Protein AF-A0A291G9A1-F1 (afdb_monomer_lite)

Radius of gyration: 17.38 Å; chains: 1; bounding box: 45×46×40 Å

Secondary structure (DSSP, 8-state):
--S-----SS-------EEEEEEE---PPP--TT-EEEEEE-S-SSSS-SEEEEEEEEEEEEEE-SHHHHHHHHTT-SS--HHHHHHHHHHHHHTT-PEEEEEEEEEEEEEEEEEHHHHHHTTS-SSSPPSS--PPPHHHHHHHHHHTT-----

Foldseek 3Di:
DDDPPDPPPDDDPPFPWQKAKDKDQDPDDDDDFQDKDWDFADADPDPPHGFGWFIKTWHDKDWAQALVVVCVLRVVRYPDDSVSSRVQNVVCVVVVHTMIITIITTGDTAVVTCHPVNCVVLVVDVDDPDPDDDDDDPVSVVVVCVNSVPDDDD

Structure (mmCIF, N/CA/C/O backbone):
data_AF-A0A291G9A1-F1
#
_entry.id   AF-A0A291G9A1-F1
#
loop_
_atom_site.group_PDB
_atom_site.id
_atom_site.type_symbol
_atom_site.label_atom_id
_atom_site.label_alt_id
_atom_site.label_comp_id
_atom_site.label_asym_id
_atom_site.label_entity_id
_atom_site.label_seq_id
_atom_site.pdbx_PDB_ins_code
_atom_site.Cartn_x
_atom_site.Cartn_y
_atom_site.Cartn_z
_atom_site.occupancy
_atom_site.B_iso_or_equiv
_atom_site.auth_seq_id
_atom_site.auth_comp_id
_atom_site.auth_asym_id
_atom_site.auth_atom_id
_atom_site.pdbx_PDB_model_num
ATOM 1 N N . MET A 1 1 ? 16.460 -30.800 5.534 1.00 37.50 1 MET A N 1
ATOM 2 C CA . MET A 1 1 ? 16.283 -31.133 4.106 1.00 37.50 1 MET A CA 1
ATOM 3 C C . MET A 1 1 ? 16.037 -29.853 3.302 1.00 37.50 1 MET A C 1
ATOM 5 O O . MET A 1 1 ? 15.037 -29.778 2.623 1.00 37.50 1 MET A O 1
ATOM 9 N N . PHE A 1 2 ? 16.931 -28.857 3.392 1.00 44.12 2 PHE A N 1
ATOM 10 C CA . PHE A 1 2 ? 16.974 -27.676 2.509 1.00 44.12 2 PHE A CA 1
ATOM 11 C C . PHE A 1 2 ? 18.410 -27.134 2.531 1.00 44.12 2 PHE A C 1
ATOM 13 O O . PHE A 1 2 ? 18.748 -26.245 3.303 1.00 44.12 2 PHE A O 1
ATOM 20 N N . SER A 1 3 ? 19.286 -27.769 1.760 1.00 31.98 3 SER A N 1
ATOM 21 C CA . SER A 1 3 ? 20.625 -27.265 1.450 1.00 31.98 3 SER A CA 1
ATOM 22 C C . SER A 1 3 ? 20.630 -27.043 -0.058 1.00 31.98 3 SER A C 1
ATOM 24 O O . SER A 1 3 ? 20.436 -28.010 -0.791 1.00 31.98 3 SER A O 1
ATOM 26 N N . GLY A 1 4 ? 20.753 -25.789 -0.508 1.00 43.81 4 GLY A N 1
ATOM 27 C CA . GLY A 1 4 ? 20.865 -25.447 -1.935 1.00 43.81 4 GLY A CA 1
ATOM 28 C C . GLY A 1 4 ? 19.689 -24.710 -2.595 1.00 43.81 4 GLY A C 1
ATOM 29 O O . GLY A 1 4 ? 19.704 -24.583 -3.809 1.00 43.81 4 GLY A O 1
ATOM 30 N N . ALA A 1 5 ? 18.705 -24.198 -1.846 1.00 46.34 5 ALA A N 1
ATOM 31 C CA . ALA A 1 5 ? 17.526 -23.512 -2.412 1.00 46.34 5 ALA A CA 1
ATOM 32 C C . ALA A 1 5 ? 17.769 -22.055 -2.870 1.00 46.34 5 ALA A C 1
ATOM 34 O O . ALA A 1 5 ? 16.825 -21.335 -3.167 1.00 46.34 5 ALA A O 1
ATOM 35 N N . SER A 1 6 ? 19.016 -21.584 -2.874 1.00 42.16 6 SER A N 1
ATOM 36 C CA . SER A 1 6 ? 19.365 -20.269 -3.411 1.00 42.16 6 SER A CA 1
ATOM 37 C C . SER A 1 6 ? 20.644 -20.405 -4.222 1.00 42.16 6 SER A C 1
ATOM 39 O O . SER A 1 6 ? 21.679 -20.825 -3.700 1.00 42.16 6 SER A O 1
ATOM 41 N N . ARG A 1 7 ? 20.537 -20.095 -5.517 1.00 51.66 7 ARG A N 1
ATOM 42 C CA . ARG A 1 7 ? 21.656 -19.961 -6.458 1.00 51.66 7 ARG A CA 1
ATOM 43 C C . ARG A 1 7 ? 21.980 -18.508 -6.785 1.00 51.66 7 ARG A C 1
ATOM 45 O O . ARG A 1 7 ? 22.798 -18.264 -7.664 1.00 51.66 7 ARG A O 1
ATOM 52 N N . ALA A 1 8 ? 21.372 -17.556 -6.080 1.00 47.44 8 ALA A N 1
ATOM 53 C CA . ALA A 1 8 ? 21.719 -16.159 -6.246 1.00 47.44 8 ALA A CA 1
ATOM 54 C C . ALA A 1 8 ? 23.224 -15.976 -6.009 1.00 47.44 8 ALA A C 1
ATOM 56 O O . ALA A 1 8 ? 23.759 -16.406 -4.986 1.00 47.44 8 ALA A O 1
ATOM 57 N N . GLU A 1 9 ? 23.905 -15.316 -6.946 1.00 46.41 9 GLU A N 1
ATOM 58 C CA . GLU A 1 9 ? 25.345 -15.034 -6.862 1.00 46.41 9 GLU A CA 1
ATOM 59 C C . GLU A 1 9 ? 25.703 -14.064 -5.709 1.00 46.41 9 GLU A C 1
ATOM 61 O O . GLU A 1 9 ? 26.868 -13.721 -5.510 1.00 46.41 9 GLU A O 1
ATOM 66 N N . GLY A 1 10 ? 24.714 -13.642 -4.910 1.00 49.06 10 GLY A N 1
ATOM 67 C CA . GLY A 1 10 ? 24.860 -12.775 -3.747 1.00 49.06 10 GLY A CA 1
ATOM 68 C C . GLY A 1 10 ? 23.901 -13.130 -2.607 1.00 49.06 10 GLY A C 1
ATOM 69 O O . GLY A 1 10 ? 23.049 -14.010 -2.713 1.00 49.06 10 GLY A O 1
ATOM 70 N N . ILE A 1 11 ? 24.046 -12.429 -1.480 1.00 38.44 11 ILE A N 1
ATOM 71 C CA . ILE A 1 11 ? 23.236 -12.643 -0.273 1.00 38.44 11 ILE A CA 1
ATOM 72 C C . ILE A 1 11 ? 21.763 -12.327 -0.578 1.00 38.44 11 ILE A C 1
ATOM 74 O O . ILE A 1 11 ? 21.336 -11.174 -0.513 1.00 38.44 11 ILE A O 1
ATOM 78 N N . THR A 1 12 ? 20.956 -13.356 -0.834 1.00 49.78 12 THR A N 1
ATOM 79 C CA . THR A 1 12 ? 19.497 -13.242 -0.757 1.00 49.78 12 THR A CA 1
A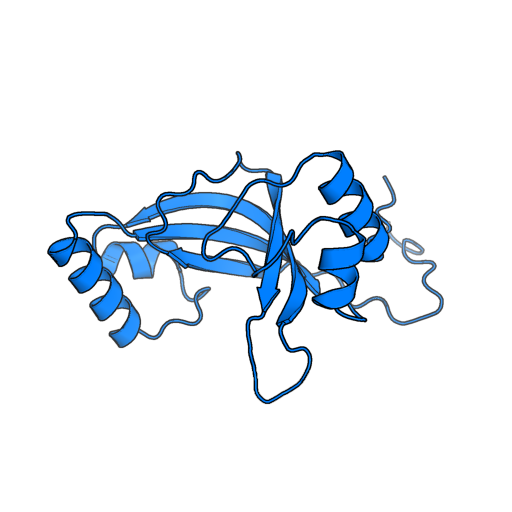TOM 80 C C . THR A 1 12 ? 19.126 -13.055 0.703 1.00 49.78 12 THR A C 1
ATOM 82 O O . THR A 1 12 ? 19.377 -13.933 1.534 1.00 49.78 12 THR A O 1
ATOM 85 N N . ARG A 1 13 ? 18.562 -11.891 1.039 1.00 47.28 13 ARG A N 1
ATOM 86 C CA . ARG A 1 13 ? 18.035 -11.615 2.380 1.00 47.28 13 ARG A CA 1
ATOM 87 C C . ARG A 1 13 ? 17.075 -12.755 2.762 1.00 47.28 13 ARG A C 1
ATOM 89 O O . ARG A 1 13 ? 16.136 -12.992 2.005 1.00 47.28 13 ARG A O 1
ATOM 96 N N . PRO A 1 14 ? 17.280 -13.460 3.890 1.00 40.69 14 PRO A N 1
ATOM 97 C CA . PRO A 1 14 ? 16.386 -14.536 4.304 1.00 40.69 14 PRO A CA 1
ATOM 98 C C . PRO A 1 14 ? 14.937 -14.037 4.365 1.00 40.69 14 PRO A C 1
ATOM 100 O O . PRO A 1 14 ? 14.643 -13.055 5.052 1.00 40.69 14 PRO A O 1
ATOM 103 N N . GLY A 1 15 ? 14.044 -14.698 3.626 1.00 44.88 15 GLY A N 1
ATOM 104 C CA . GLY A 1 15 ? 12.636 -14.335 3.481 1.00 44.88 15 GLY A CA 1
ATOM 105 C C . GLY A 1 15 ? 11.803 -14.665 4.718 1.00 44.88 15 GLY A C 1
ATOM 106 O O . GLY A 1 15 ? 10.930 -15.522 4.666 1.00 44.88 15 GLY A O 1
ATOM 107 N N . ASN A 1 16 ? 12.034 -13.981 5.837 1.00 46.44 16 ASN A N 1
ATOM 108 C CA . ASN A 1 16 ? 11.032 -13.935 6.899 1.00 46.44 16 ASN A CA 1
ATOM 109 C C . ASN A 1 16 ? 9.965 -12.922 6.478 1.00 46.44 16 ASN A C 1
ATOM 111 O O . ASN A 1 16 ? 10.135 -11.714 6.641 1.00 46.44 16 ASN A O 1
ATOM 115 N N . THR A 1 17 ? 8.875 -13.409 5.891 1.00 55.91 17 THR A N 1
ATOM 116 C CA . THR A 1 17 ? 7.747 -12.577 5.470 1.00 55.91 17 THR A CA 1
ATOM 117 C C . THR A 1 17 ? 7.139 -11.857 6.677 1.00 55.91 17 THR A C 1
ATOM 119 O O . THR A 1 17 ? 6.571 -12.474 7.579 1.00 55.91 17 THR A O 1
ATOM 122 N N . ILE A 1 18 ? 7.255 -10.529 6.712 1.00 81.56 18 ILE A N 1
ATOM 123 C CA . ILE A 1 18 ? 6.743 -9.710 7.817 1.00 81.56 18 ILE A CA 1
ATOM 124 C C . ILE A 1 18 ? 5.257 -9.440 7.568 1.00 81.56 18 ILE A C 1
ATOM 126 O O . ILE A 1 18 ? 4.907 -8.768 6.594 1.00 81.56 18 ILE A O 1
ATOM 130 N N . ARG A 1 19 ? 4.381 -9.916 8.463 1.00 88.94 19 ARG A N 1
ATOM 131 C CA . ARG A 1 19 ? 2.956 -9.540 8.457 1.00 88.94 19 ARG A CA 1
ATOM 132 C C . ARG A 1 19 ? 2.832 -8.070 8.849 1.00 88.94 19 ARG A C 1
ATOM 134 O O . ARG A 1 19 ? 3.265 -7.681 9.934 1.00 88.94 19 ARG A O 1
ATOM 141 N N . LYS A 1 20 ? 2.244 -7.260 7.976 1.00 91.69 20 LYS A N 1
ATOM 142 C CA . LYS A 1 20 ? 2.043 -5.820 8.160 1.00 91.69 20 LYS A CA 1
ATOM 143 C C . LYS A 1 20 ? 0.570 -5.464 8.030 1.00 91.69 20 LYS A C 1
ATOM 145 O O . LYS A 1 20 ? -0.226 -6.225 7.477 1.00 91.69 20 LYS A O 1
ATOM 150 N N . VAL A 1 21 ? 0.225 -4.290 8.550 1.00 92.69 21 VAL A N 1
ATOM 151 C CA . VAL A 1 21 ? -1.133 -3.756 8.491 1.00 92.69 21 VAL A CA 1
ATOM 152 C C . VAL A 1 21 ? -1.126 -2.349 7.909 1.00 92.69 21 VAL A C 1
ATOM 154 O O . VAL A 1 21 ? -0.357 -1.493 8.343 1.00 92.69 21 VAL A O 1
ATOM 157 N N . TYR A 1 22 ? -2.006 -2.113 6.937 1.00 92.56 22 TYR A N 1
ATOM 158 C CA . TYR A 1 22 ? -2.264 -0.798 6.355 1.00 92.56 22 TYR A CA 1
ATOM 159 C C . TYR A 1 22 ? -3.703 -0.360 6.643 1.00 92.56 22 TYR A C 1
ATOM 161 O O . TYR A 1 22 ? -4.631 -1.162 6.528 1.00 92.56 22 TYR A O 1
ATOM 169 N N . LEU A 1 23 ? -3.888 0.913 7.005 1.00 93.19 23 LEU A N 1
ATOM 170 C CA . LEU A 1 23 ? -5.194 1.495 7.320 1.00 93.19 23 LEU A CA 1
ATOM 171 C C . LEU A 1 23 ? -5.617 2.479 6.230 1.00 93.19 23 LEU A C 1
ATOM 173 O O . LEU A 1 23 ? -4.839 3.345 5.831 1.00 93.19 23 LEU A O 1
ATOM 177 N N . CYS A 1 24 ? -6.860 2.385 5.755 1.00 91.81 24 CYS A N 1
ATOM 178 C CA . CYS A 1 24 ? -7.414 3.398 4.858 1.00 91.81 24 CYS A CA 1
ATOM 179 C C . CYS A 1 24 ? -8.942 3.482 4.905 1.00 91.81 24 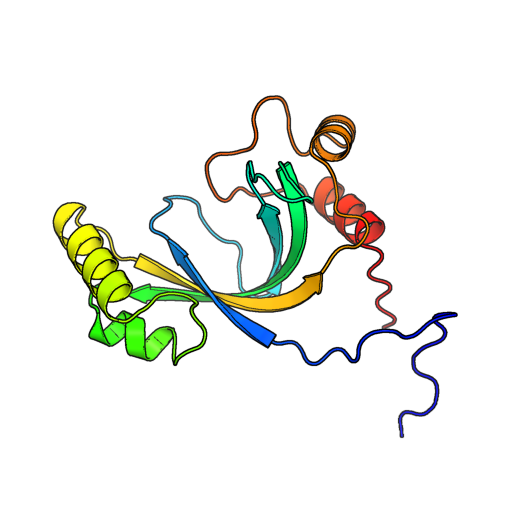CYS A C 1
ATOM 181 O O . CYS A 1 24 ? -9.626 2.645 5.475 1.00 91.81 24 CYS A O 1
ATOM 183 N N . GLN A 1 25 ? -9.500 4.501 4.254 1.00 91.31 25 GLN A N 1
ATOM 184 C CA . GLN A 1 25 ? -10.945 4.645 4.014 1.00 91.31 25 GLN A CA 1
ATOM 185 C C . GLN A 1 25 ? -11.251 4.848 2.519 1.00 91.31 25 GLN A C 1
ATOM 187 O O . GLN A 1 25 ? -12.276 5.432 2.149 1.00 91.31 25 GLN A O 1
ATOM 192 N N . ALA A 1 26 ? -10.326 4.432 1.647 1.00 86.19 26 ALA A N 1
ATOM 193 C CA . ALA A 1 26 ? -10.509 4.530 0.206 1.00 86.19 26 ALA A CA 1
ATOM 194 C C . ALA A 1 26 ? -11.719 3.688 -0.222 1.00 86.19 26 ALA A C 1
ATOM 196 O O . ALA A 1 26 ? -11.929 2.587 0.288 1.00 86.19 26 ALA A O 1
ATOM 197 N N . GLN A 1 27 ? -12.513 4.192 -1.166 1.00 83.06 27 GLN A N 1
ATOM 198 C CA . GLN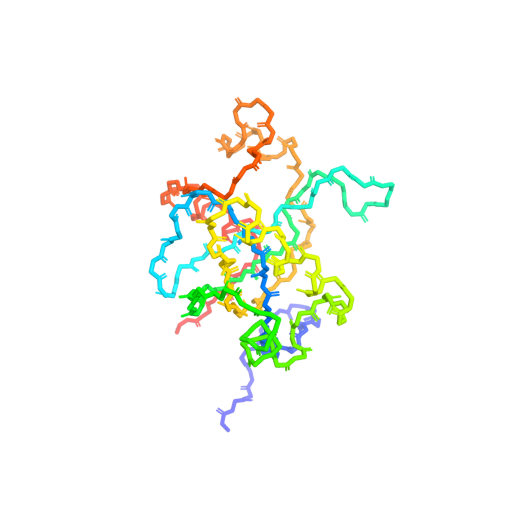 A 1 27 ? -13.696 3.486 -1.677 1.00 83.06 27 GLN A CA 1
ATOM 199 C C . GLN A 1 27 ? -13.335 2.304 -2.584 1.00 83.06 27 GLN A C 1
ATOM 201 O O . GLN A 1 27 ? -14.180 1.463 -2.864 1.00 83.06 27 GLN A O 1
ATOM 206 N N . SER A 1 28 ? -12.078 2.204 -3.015 1.00 80.88 28 SER A N 1
ATOM 207 C CA . SER A 1 28 ? -11.630 1.157 -3.920 1.00 80.88 28 SER A CA 1
ATOM 208 C C . SER A 1 28 ? -11.777 -0.247 -3.337 1.00 80.88 28 SER A C 1
ATOM 210 O O . SER A 1 28 ? -11.534 -0.496 -2.150 1.00 80.88 28 SER A O 1
ATOM 212 N N . ASN A 1 29 ? -12.180 -1.174 -4.202 1.00 79.94 29 ASN A N 1
ATOM 213 C CA . ASN A 1 29 ? -12.310 -2.583 -3.865 1.00 79.94 29 ASN A CA 1
ATOM 214 C C . ASN A 1 29 ? -10.946 -3.261 -3.956 1.00 79.94 29 ASN A C 1
ATOM 216 O O . ASN A 1 29 ? -10.246 -3.145 -4.962 1.00 79.94 29 ASN A O 1
ATOM 220 N N . LEU A 1 30 ? -10.584 -3.970 -2.892 1.00 87.00 30 LEU A N 1
ATOM 221 C CA . LEU A 1 30 ? -9.426 -4.853 -2.894 1.00 87.00 30 LEU A CA 1
ATOM 222 C C . LEU A 1 30 ? -9.780 -6.149 -3.619 1.00 87.00 30 LEU A C 1
ATOM 224 O O . LEU A 1 30 ? -10.947 -6.538 -3.688 1.00 87.00 30 LEU A O 1
ATOM 228 N N . GLY A 1 31 ? -8.760 -6.810 -4.159 1.00 88.25 31 GLY A N 1
ATOM 229 C CA . GLY A 1 31 ? -8.913 -8.178 -4.641 1.00 88.25 31 GLY A CA 1
ATOM 230 C C . GLY A 1 31 ? -9.169 -9.168 -3.493 1.00 88.25 31 GLY A C 1
ATOM 231 O O . GLY A 1 31 ? -9.151 -8.784 -2.321 1.00 88.25 31 GLY A O 1
ATOM 232 N N . PRO A 1 32 ? -9.410 -10.451 -3.808 1.00 93.62 32 PRO A N 1
ATOM 233 C CA . PRO A 1 32 ? -9.506 -11.500 -2.796 1.00 93.62 32 PRO A CA 1
ATOM 234 C C . PRO A 1 32 ? -8.157 -11.731 -2.084 1.00 93.62 32 PRO A C 1
ATOM 236 O O . PRO A 1 32 ? -7.110 -11.343 -2.619 1.00 93.62 32 PRO A O 1
ATOM 239 N N . PRO A 1 33 ? -8.145 -12.398 -0.914 1.00 95.38 33 PRO A N 1
ATOM 240 C CA . PRO A 1 33 ? -6.924 -12.952 -0.325 1.00 95.38 33 PRO A CA 1
ATOM 241 C C . PRO A 1 33 ? -6.052 -13.678 -1.360 1.00 95.38 33 PRO A C 1
ATOM 243 O O . PRO A 1 33 ? -6.571 -14.344 -2.254 1.00 95.38 33 PRO A O 1
ATOM 246 N N . GLY A 1 34 ? -4.733 -13.515 -1.262 1.00 94.44 34 GLY A N 1
ATOM 247 C CA . GLY A 1 34 ? -3.765 -13.979 -2.260 1.00 94.44 34 GLY A CA 1
ATOM 248 C C . GLY A 1 34 ? -3.472 -12.966 -3.374 1.00 94.44 34 GLY A C 1
ATOM 249 O O . GLY A 1 34 ? -2.549 -13.173 -4.157 1.00 94.44 34 GLY A O 1
ATOM 250 N N . SER A 1 35 ? -4.207 -11.850 -3.449 1.00 94.31 35 SER A N 1
ATOM 251 C CA . SER A 1 35 ? -3.919 -10.796 -4.431 1.00 94.31 35 SER A CA 1
ATOM 252 C C . SER A 1 35 ? -2.556 -10.148 -4.191 1.00 94.31 35 SER A C 1
ATOM 254 O O . SER A 1 35 ? -2.201 -9.822 -3.060 1.00 94.31 35 SER A O 1
ATOM 256 N N . VAL A 1 36 ? -1.837 -9.881 -5.278 1.00 93.94 36 VAL A N 1
ATOM 257 C CA . VAL A 1 36 ? -0.560 -9.161 -5.270 1.00 93.94 36 VAL A CA 1
ATOM 258 C C . VAL A 1 36 ? -0.794 -7.664 -5.036 1.00 93.94 36 VAL A C 1
ATOM 260 O O . VAL A 1 36 ? -1.656 -7.051 -5.669 1.00 93.94 36 VAL A O 1
ATOM 263 N N . LEU A 1 37 ? -0.019 -7.071 -4.130 1.00 94.69 37 LEU A N 1
ATOM 264 C CA . LEU A 1 37 ? -0.051 -5.657 -3.765 1.00 94.69 37 LEU A CA 1
ATOM 265 C C . LEU A 1 37 ? 1.286 -4.996 -4.095 1.00 94.69 37 LEU A C 1
ATOM 267 O O . LEU A 1 37 ? 2.314 -5.358 -3.529 1.00 94.69 37 LEU A O 1
ATOM 271 N N . PHE A 1 38 ? 1.259 -3.973 -4.943 1.00 94.69 38 PHE A N 1
ATOM 272 C CA . PHE A 1 38 ? 2.411 -3.105 -5.177 1.00 94.69 38 PHE A CA 1
ATOM 273 C C . PHE A 1 38 ? 2.282 -1.821 -4.358 1.00 94.69 38 PHE A C 1
ATOM 275 O O . PHE A 1 38 ? 1.244 -1.156 -4.393 1.00 94.69 38 PHE A O 1
ATOM 282 N N . PHE A 1 39 ? 3.345 -1.454 -3.644 1.00 93.94 39 PHE A N 1
ATOM 283 C CA . PHE A 1 39 ? 3.378 -0.249 -2.818 1.00 93.94 39 PHE A CA 1
ATOM 284 C C . PHE A 1 39 ? 4.134 0.867 -3.534 1.00 93.94 39 PHE A C 1
ATOM 286 O O . PHE A 1 39 ? 5.346 0.791 -3.732 1.00 93.94 39 PHE A O 1
ATOM 293 N N . TYR A 1 40 ? 3.398 1.913 -3.907 1.00 94.06 40 TYR A N 1
ATOM 294 C CA . TYR A 1 40 ? 3.946 3.124 -4.505 1.00 94.06 40 TYR A CA 1
ATOM 295 C C . TYR A 1 40 ? 4.297 4.146 -3.419 1.00 94.06 40 TYR A C 1
ATOM 297 O O . TYR A 1 40 ? 3.429 4.595 -2.666 1.00 94.06 40 TYR A O 1
ATOM 305 N N . LYS A 1 41 ? 5.567 4.538 -3.356 1.00 93.38 41 LYS A N 1
ATOM 306 C CA . LYS A 1 41 ? 6.048 5.655 -2.547 1.00 93.38 41 LYS A CA 1
ATOM 307 C C . LYS A 1 41 ? 5.838 6.952 -3.326 1.00 93.38 41 LYS A C 1
ATOM 309 O O . LYS A 1 41 ? 6.317 7.099 -4.449 1.00 93.38 41 LYS A O 1
ATOM 314 N N . GLY A 1 42 ? 5.099 7.880 -2.720 1.00 91.69 42 GLY A N 1
ATOM 315 C CA . GLY A 1 42 ? 4.837 9.207 -3.277 1.00 91.69 42 GLY A CA 1
ATOM 316 C C . GLY A 1 42 ? 6.076 10.105 -3.322 1.00 91.69 42 GLY A C 1
ATOM 317 O O . GLY A 1 42 ? 7.210 9.644 -3.198 1.00 91.69 42 GLY A O 1
ATOM 318 N N . VAL A 1 43 ? 5.850 11.406 -3.505 1.00 93.19 43 VAL A N 1
ATOM 319 C CA . VAL A 1 43 ? 6.923 12.409 -3.486 1.00 93.19 43 VAL A CA 1
ATOM 320 C C . VAL A 1 43 ? 7.575 12.429 -2.101 1.00 93.19 43 VAL A C 1
ATOM 322 O O . VAL A 1 43 ? 6.901 12.653 -1.097 1.00 93.19 43 VAL A O 1
ATOM 325 N N . SER A 1 44 ? 8.886 12.217 -2.051 1.00 91.50 44 SER A N 1
ATOM 326 C CA . SER A 1 44 ? 9.710 12.329 -0.847 1.00 91.50 44 SER A CA 1
ATOM 327 C C . SER A 1 44 ? 10.992 13.109 -1.121 1.00 91.50 44 SER A C 1
ATOM 329 O O . SER A 1 44 ? 11.436 13.200 -2.265 1.00 91.50 44 SER A O 1
ATOM 331 N N . LYS A 1 45 ? 11.588 13.659 -0.055 1.00 92.44 45 LYS A N 1
ATOM 332 C CA . LYS A 1 45 ? 12.899 14.328 -0.110 1.00 92.44 45 LYS A CA 1
ATOM 333 C C . LYS A 1 45 ? 14.027 13.330 -0.381 1.00 92.44 45 LYS A C 1
ATOM 335 O O . LYS A 1 45 ? 14.908 13.616 -1.180 1.00 92.44 45 LYS A O 1
ATOM 340 N N . ASP A 1 46 ? 13.945 12.154 0.238 1.00 91.50 46 ASP A N 1
ATOM 341 C CA . ASP A 1 46 ? 14.956 11.106 0.110 1.00 91.50 46 ASP A CA 1
ATOM 342 C C . ASP A 1 46 ? 14.558 10.066 -0.951 1.00 91.50 46 ASP A C 1
ATOM 344 O O . ASP A 1 46 ? 13.385 9.651 -0.984 1.00 91.50 46 ASP A O 1
ATOM 348 N N . PRO A 1 47 ? 15.499 9.608 -1.799 1.00 87.75 47 PRO A N 1
ATOM 349 C CA . PRO A 1 47 ? 15.248 8.536 -2.753 1.00 87.75 47 PRO A CA 1
ATOM 350 C C . PRO A 1 47 ? 14.985 7.190 -2.040 1.00 87.75 47 PRO A C 1
ATOM 352 O O . PRO A 1 47 ? 15.443 6.981 -0.917 1.00 87.75 47 PRO A O 1
ATOM 355 N N . PRO A 1 48 ? 14.237 6.260 -2.659 1.00 92.00 48 PRO A N 1
ATOM 356 C CA . PRO A 1 48 ? 13.486 6.445 -3.901 1.00 92.00 48 PRO A CA 1
ATOM 357 C C . PRO A 1 48 ? 12.274 7.367 -3.681 1.00 92.00 48 PRO A C 1
ATOM 359 O O . PRO A 1 48 ? 11.632 7.300 -2.636 1.00 92.00 48 PRO A O 1
ATOM 362 N N . SER A 1 49 ? 11.965 8.227 -4.651 1.00 93.38 49 SER A N 1
ATOM 363 C CA . SER A 1 49 ? 10.808 9.137 -4.650 1.00 93.38 49 SER A CA 1
ATOM 364 C C . SER A 1 49 ? 9.984 8.852 -5.897 1.00 93.38 49 SER A C 1
ATOM 366 O O . SER A 1 49 ? 10.563 8.616 -6.956 1.00 93.38 49 SER A O 1
ATOM 368 N N . GLN A 1 50 ? 8.654 8.847 -5.778 1.00 94.62 50 GLN A N 1
ATOM 369 C CA . GLN A 1 50 ? 7.754 8.527 -6.892 1.00 94.62 50 GLN A CA 1
ATOM 370 C C . GLN A 1 50 ? 8.100 7.190 -7.568 1.00 94.62 50 GLN A C 1
ATOM 372 O O . GLN A 1 50 ? 8.439 7.137 -8.749 1.00 94.62 50 GLN A O 1
ATOM 377 N N . ALA A 1 51 ? 8.039 6.098 -6.810 1.00 95.50 51 ALA A N 1
ATOM 378 C CA . ALA A 1 51 ? 8.434 4.776 -7.292 1.00 95.50 51 ALA A CA 1
ATOM 379 C C . ALA A 1 51 ? 7.639 3.663 -6.609 1.00 95.50 51 ALA A C 1
ATOM 381 O O . ALA A 1 51 ? 7.189 3.827 -5.475 1.00 95.50 51 ALA A O 1
ATOM 382 N N . ILE A 1 52 ? 7.501 2.510 -7.262 1.00 95.06 52 ILE A N 1
ATOM 383 C CA . ILE A 1 52 ? 7.096 1.280 -6.572 1.00 95.06 52 ILE A CA 1
ATOM 384 C C . ILE A 1 52 ? 8.331 0.690 -5.891 1.00 95.06 52 ILE A C 1
ATOM 386 O O . ILE A 1 52 ? 9.346 0.449 -6.540 1.00 95.06 52 ILE A O 1
ATOM 390 N N . THR A 1 53 ? 8.242 0.473 -4.579 1.00 94.62 53 THR A N 1
ATOM 391 C CA . THR A 1 53 ? 9.397 0.098 -3.742 1.00 94.62 53 THR A CA 1
ATOM 392 C C . THR A 1 53 ? 9.235 -1.240 -3.037 1.00 94.62 53 THR A C 1
ATOM 394 O O . THR A 1 53 ? 10.205 -1.771 -2.503 1.00 94.62 53 THR A O 1
ATOM 397 N N . ALA A 1 54 ? 8.021 -1.787 -2.986 1.00 93.38 54 ALA A N 1
ATOM 398 C CA . ALA A 1 54 ? 7.761 -3.037 -2.293 1.00 93.38 54 ALA A CA 1
ATOM 399 C C . ALA A 1 54 ? 6.606 -3.814 -2.916 1.00 93.38 54 ALA A C 1
ATOM 401 O O . ALA A 1 54 ? 5.679 -3.239 -3.500 1.00 93.38 54 ALA A O 1
ATOM 402 N N . LEU A 1 55 ? 6.659 -5.126 -2.703 1.00 93.38 55 LEU A N 1
ATOM 403 C CA . LEU A 1 55 ? 5.619 -6.080 -3.039 1.00 93.38 55 LEU A CA 1
ATOM 404 C C . LEU A 1 55 ? 5.092 -6.755 -1.774 1.00 93.38 55 LEU A C 1
ATOM 406 O O . LEU A 1 55 ? 5.862 -7.157 -0.899 1.00 93.38 55 LEU A O 1
ATOM 410 N N . GLY A 1 56 ? 3.779 -6.947 -1.705 1.00 93.06 56 GLY A N 1
ATOM 411 C CA . GLY A 1 56 ? 3.160 -7.815 -0.717 1.00 93.06 56 GLY A CA 1
ATOM 412 C C . GLY A 1 56 ? 2.045 -8.687 -1.278 1.00 93.06 56 GLY A C 1
ATOM 413 O O . GLY A 1 56 ? 1.611 -8.507 -2.412 1.00 93.06 56 GLY A O 1
ATOM 414 N N . ILE A 1 57 ? 1.562 -9.614 -0.454 1.00 94.25 57 ILE A N 1
ATOM 415 C CA . ILE A 1 57 ? 0.373 -10.428 -0.726 1.00 94.25 57 ILE A CA 1
ATOM 416 C C . ILE A 1 57 ? -0.715 -10.052 0.268 1.00 94.25 57 ILE A C 1
ATOM 418 O O . ILE A 1 57 ? -0.492 -10.059 1.478 1.00 94.25 57 ILE A O 1
ATOM 422 N N . LEU A 1 58 ? -1.899 -9.731 -0.244 1.00 95.75 58 LEU A N 1
ATOM 423 C CA . LEU A 1 58 ? -3.085 -9.477 0.560 1.00 95.75 58 LEU A CA 1
ATOM 424 C C . LEU A 1 58 ? -3.489 -10.747 1.317 1.00 95.75 58 LEU A C 1
ATOM 426 O O . LEU A 1 58 ? -3.793 -11.761 0.696 1.00 95.75 58 LEU A O 1
ATOM 430 N N . GLU A 1 59 ? -3.558 -10.685 2.643 1.00 95.19 59 GLU A N 1
ATOM 431 C CA . GLU A 1 59 ? -4.054 -11.797 3.463 1.00 95.19 59 GLU A CA 1
ATOM 432 C C . GLU A 1 59 ? -5.544 -11.650 3.746 1.00 95.19 59 GLU A C 1
ATOM 434 O O . GLU A 1 59 ? -6.322 -12.584 3.580 1.00 95.19 59 GLU A O 1
ATOM 439 N N . SER A 1 60 ? -5.954 -10.467 4.194 1.00 94.56 60 SER A N 1
ATOM 440 C CA . SER A 1 60 ? -7.344 -10.188 4.525 1.00 94.56 60 SER A CA 1
ATOM 441 C C . SER A 1 60 ? -7.595 -8.690 4.601 1.00 94.56 60 SER A C 1
ATOM 443 O O . SER A 1 60 ? -6.676 -7.884 4.760 1.00 94.56 60 SER A O 1
ATOM 445 N N . MET A 1 61 ? -8.867 -8.317 4.518 1.00 94.44 61 MET A N 1
ATOM 446 C CA . MET A 1 61 ? -9.319 -6.976 4.852 1.00 94.44 61 MET A CA 1
ATOM 447 C C . MET A 1 61 ? -10.503 -7.079 5.803 1.00 94.44 61 MET A C 1
ATOM 449 O O . MET A 1 61 ? -11.455 -7.812 5.538 1.00 94.44 61 MET A O 1
ATOM 453 N N . THR A 1 62 ? -10.424 -6.348 6.906 1.00 95.00 62 THR A N 1
ATOM 454 C CA . THR A 1 62 ? -11.504 -6.218 7.883 1.00 95.00 62 THR A CA 1
ATOM 455 C C . THR A 1 62 ? -11.892 -4.755 8.044 1.00 95.00 62 THR A C 1
ATOM 457 O O . THR A 1 62 ? -11.142 -3.848 7.681 1.00 95.00 62 THR A O 1
ATOM 460 N N . LEU A 1 63 ? -13.095 -4.518 8.558 1.00 95.50 63 LEU A N 1
ATOM 461 C CA . LEU A 1 63 ? -13.589 -3.181 8.858 1.00 95.50 63 LEU A CA 1
ATOM 462 C C . LEU A 1 63 ? -13.499 -2.931 10.362 1.00 95.50 63 LEU A C 1
ATOM 464 O O . LEU A 1 63 ? -13.855 -3.805 11.148 1.00 95.50 63 LEU A O 1
ATOM 468 N N . ALA A 1 64 ? -13.042 -1.739 10.734 1.00 96.19 64 ALA A N 1
ATOM 469 C CA . ALA A 1 64 ? -12.989 -1.263 12.110 1.00 96.19 64 ALA A CA 1
ATOM 470 C C . ALA A 1 64 ? -13.727 0.074 12.233 1.00 96.19 64 ALA A C 1
ATOM 472 O O . ALA A 1 64 ? -13.501 0.994 11.443 1.00 96.19 64 ALA A O 1
ATOM 473 N N . GLY A 1 65 ? -14.611 0.183 13.220 1.00 94.44 65 GLY A N 1
ATOM 474 C CA . GLY A 1 65 ? -15.355 1.399 13.550 1.00 94.44 65 GLY A CA 1
ATOM 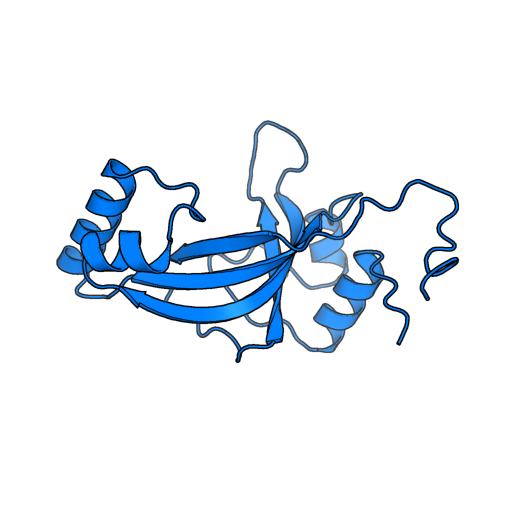475 C C . GLY A 1 65 ? -14.866 2.107 14.814 1.00 94.44 65 GLY A C 1
ATOM 476 O O . GLY A 1 65 ? -15.332 3.207 15.095 1.00 94.44 65 GLY A O 1
ATOM 477 N N . SER A 1 66 ? -13.949 1.503 15.577 1.00 94.94 66 SER A N 1
ATOM 478 C CA . SER A 1 66 ? -13.449 2.053 16.846 1.00 94.94 66 SER A CA 1
ATOM 479 C C . SER A 1 66 ? -11.945 1.858 17.027 1.00 94.94 66 SER A C 1
ATOM 481 O O . SER A 1 66 ? -11.364 0.925 16.468 1.00 94.94 66 SER A O 1
ATOM 483 N N . LYS A 1 67 ? -11.318 2.678 17.879 1.00 94.00 67 LYS A N 1
ATOM 484 C CA . LYS A 1 67 ? -9.924 2.527 18.315 1.00 94.00 67 LYS A CA 1
ATOM 485 C C . LYS A 1 67 ? -9.662 1.131 18.868 1.00 94.00 67 LYS A C 1
ATOM 487 O O . LYS A 1 67 ? -8.670 0.508 18.511 1.00 94.00 67 LYS A O 1
ATOM 492 N N . ARG A 1 68 ? -10.569 0.605 19.700 1.00 94.25 68 ARG A N 1
ATOM 493 C CA . ARG A 1 68 ? -10.434 -0.738 20.291 1.00 94.25 68 ARG A CA 1
ATOM 494 C C . ARG A 1 68 ? -10.313 -1.817 19.214 1.00 94.25 68 ARG A C 1
ATOM 496 O O . ARG A 1 68 ? -9.442 -2.678 19.303 1.00 94.25 68 ARG A O 1
ATOM 503 N N . GLU A 1 69 ? -11.169 -1.761 18.195 1.00 95.50 69 GLU A N 1
ATOM 504 C CA . GLU A 1 69 ? -11.097 -2.678 17.053 1.00 95.50 69 GLU A CA 1
ATOM 505 C C . GLU A 1 69 ? -9.820 -2.463 16.242 1.00 95.50 69 GLU A C 1
ATOM 507 O O . GLU A 1 69 ? -9.160 -3.437 15.891 1.00 95.50 69 GLU A O 1
ATOM 512 N N . LEU A 1 70 ? -9.429 -1.209 15.989 1.00 94.56 70 LEU A N 1
ATOM 513 C CA . LEU A 1 70 ? -8.183 -0.889 15.294 1.00 94.56 70 LEU A CA 1
ATOM 514 C C . LEU A 1 70 ? -6.971 -1.479 16.019 1.00 94.56 70 LEU A C 1
ATOM 516 O O . LEU A 1 70 ? -6.198 -2.192 15.392 1.00 94.56 70 LEU A O 1
ATOM 520 N N . MET A 1 71 ? -6.840 -1.270 17.330 1.00 91.31 71 MET A N 1
ATOM 521 C CA . MET A 1 71 ? -5.754 -1.831 18.143 1.00 91.31 71 MET A CA 1
ATOM 522 C C . MET A 1 71 ? -5.736 -3.361 18.103 1.00 91.31 71 MET A C 1
ATOM 524 O O . MET A 1 71 ? -4.678 -3.968 17.931 1.00 91.31 71 MET A O 1
ATOM 528 N N . GLN A 1 72 ? -6.905 -3.996 18.232 1.00 91.75 72 GLN A N 1
ATOM 529 C CA . GLN A 1 72 ? -7.024 -5.453 18.184 1.00 91.75 72 GLN A CA 1
ATOM 530 C C . GLN A 1 72 ? -6.599 -6.010 16.818 1.00 91.75 72 GLN A C 1
ATOM 532 O O . GLN A 1 72 ? -5.902 -7.021 16.746 1.00 91.75 72 GLN A O 1
ATOM 537 N N . LEU A 1 73 ? -7.020 -5.362 15.731 1.00 91.31 73 LEU A N 1
ATOM 538 C CA . LEU A 1 73 ? -6.768 -5.834 14.373 1.00 91.31 73 LEU A CA 1
ATOM 539 C C . LEU A 1 73 ? -5.346 -5.503 13.902 1.00 91.31 73 LEU A C 1
ATOM 541 O O . LEU A 1 73 ? -4.749 -6.293 13.168 1.00 91.31 73 LEU A O 1
ATOM 545 N N . THR A 1 74 ? -4.762 -4.383 14.337 1.00 87.19 74 THR A N 1
ATOM 546 C CA . THR A 1 74 ? -3.368 -4.048 14.020 1.00 87.19 74 THR A CA 1
ATOM 547 C C . THR A 1 74 ? -2.399 -4.892 14.842 1.00 87.19 74 THR A C 1
ATOM 549 O O . THR A 1 74 ? -1.412 -5.380 14.289 1.00 87.19 74 THR A O 1
ATOM 552 N N . GLY A 1 75 ? -2.681 -5.139 16.126 1.00 82.94 75 GLY A N 1
ATOM 553 C CA . GLY A 1 75 ? -1.871 -5.996 16.999 1.00 82.94 75 GLY A CA 1
ATOM 554 C C . GLY A 1 75 ? -0.398 -5.575 17.063 1.00 82.94 75 GLY A C 1
ATOM 555 O O . GLY A 1 75 ? 0.482 -6.430 17.023 1.00 82.94 75 GLY A O 1
ATOM 556 N N . GLY A 1 76 ? -0.124 -4.265 17.035 1.00 77.88 76 GLY A N 1
ATOM 557 C CA . GLY A 1 76 ? 1.238 -3.707 17.009 1.00 77.88 76 GLY A CA 1
ATOM 558 C C . GLY A 1 76 ? 1.968 -3.813 15.660 1.00 77.88 76 GLY A C 1
ATOM 559 O O . GLY A 1 76 ? 3.151 -3.508 15.574 1.00 77.88 76 GLY A O 1
ATOM 560 N N . ARG A 1 77 ? 1.283 -4.244 14.591 1.00 83.31 77 ARG A N 1
ATOM 561 C CA . ARG A 1 77 ? 1.847 -4.409 13.233 1.00 83.31 77 ARG A CA 1
ATOM 562 C C . ARG A 1 77 ? 1.551 -3.223 12.307 1.00 83.31 77 ARG A C 1
ATOM 564 O O . ARG A 1 77 ? 1.841 -3.287 11.109 1.00 83.31 77 ARG A O 1
ATOM 571 N N . SER A 1 78 ? 0.941 -2.168 12.846 1.00 82.50 78 SER A N 1
ATOM 572 C CA . SER A 1 78 ? 0.785 -0.869 12.191 1.00 82.50 78 SER A CA 1
ATOM 573 C C . SER A 1 78 ? 1.895 0.082 12.618 1.00 82.50 78 SER A C 1
ATOM 575 O O . SER A 1 78 ? 2.422 -0.028 13.718 1.00 82.50 78 SER A O 1
ATOM 577 N N . VAL A 1 79 ? 2.196 1.055 11.762 1.00 83.31 79 VAL A N 1
ATOM 578 C CA . VAL A 1 79 ? 3.101 2.169 12.091 1.00 83.31 79 VAL A CA 1
ATOM 579 C C . VAL A 1 79 ? 2.418 3.294 12.874 1.00 83.31 79 VAL A C 1
ATOM 581 O O . VAL A 1 79 ? 3.103 4.205 13.314 1.00 83.31 79 VAL A O 1
ATOM 584 N N . TYR A 1 80 ? 1.091 3.232 13.018 1.00 87.12 80 TYR A N 1
ATOM 585 C CA . TYR A 1 80 ? 0.299 4.247 13.705 1.00 87.12 80 TYR A CA 1
ATOM 586 C C . TYR A 1 80 ? 0.441 4.150 15.224 1.00 87.12 80 TYR A C 1
ATOM 588 O O . TYR A 1 80 ? 0.333 3.047 15.773 1.00 87.12 80 TYR A O 1
ATOM 596 N N . SER A 1 81 ? 0.634 5.297 15.875 1.00 88.50 81 SER A N 1
ATOM 597 C CA . SER A 1 81 ? 0.578 5.447 17.329 1.00 88.50 81 SER A CA 1
ATOM 598 C C . SER A 1 81 ? -0.852 5.314 17.855 1.00 88.50 81 SER A C 1
ATOM 600 O O . SER A 1 81 ? -1.821 5.281 17.094 1.00 88.50 81 SER A O 1
ATOM 602 N N . GLU A 1 82 ? -1.003 5.230 19.176 1.00 88.56 82 GLU A N 1
ATOM 603 C CA . GLU A 1 82 ? -2.322 5.148 19.802 1.00 88.56 82 GLU A CA 1
ATOM 604 C C . GLU A 1 82 ? -3.168 6.403 19.532 1.00 88.56 82 GLU A C 1
ATOM 606 O O . GLU A 1 82 ? -4.358 6.283 19.235 1.00 88.56 82 GLU A O 1
ATOM 611 N N . GLU A 1 83 ? -2.543 7.580 19.548 1.00 93.25 83 GLU A N 1
ATOM 612 C CA . GLU A 1 83 ? -3.172 8.863 19.224 1.00 93.25 83 GLU A CA 1
ATOM 613 C C . GLU A 1 83 ? -3.625 8.902 17.756 1.00 93.25 83 GLU A C 1
ATOM 615 O O . GLU A 1 83 ? -4.753 9.287 17.455 1.00 93.25 83 GLU A O 1
ATOM 620 N N . GLU A 1 84 ? -2.803 8.412 16.824 1.00 93.12 84 GLU A N 1
ATOM 621 C CA . GLU A 1 84 ? -3.192 8.333 15.410 1.00 93.12 84 GLU A CA 1
ATOM 622 C C . GLU A 1 84 ? -4.358 7.349 15.182 1.00 93.12 84 GLU A C 1
ATOM 624 O O . GLU A 1 84 ? -5.177 7.538 14.277 1.00 93.12 84 GLU A O 1
ATOM 629 N N . LEU A 1 85 ? -4.483 6.293 15.997 1.00 93.50 85 LEU A N 1
ATOM 630 C CA . LEU A 1 85 ? -5.643 5.392 15.944 1.00 93.50 85 LEU A CA 1
ATOM 631 C C . LEU A 1 85 ? -6.931 6.060 16.453 1.00 93.50 85 LEU A C 1
ATOM 633 O O . LEU A 1 85 ? -8.012 5.744 15.947 1.00 93.50 85 LEU A O 1
ATOM 637 N N . GLU A 1 86 ? -6.840 6.988 17.407 1.00 95.12 86 GLU A N 1
ATOM 638 C CA . GLU A 1 86 ? -7.979 7.813 17.834 1.00 95.12 86 GLU A CA 1
ATOM 639 C C . GLU A 1 86 ? -8.452 8.737 16.710 1.00 95.12 86 GLU A C 1
ATOM 641 O O . GLU A 1 86 ? -9.654 8.825 16.443 1.00 95.12 86 GLU A O 1
ATOM 646 N N . GLU A 1 87 ? -7.523 9.354 15.977 1.00 95.81 87 GLU A N 1
ATOM 647 C CA . GLU A 1 87 ? -7.856 10.165 14.801 1.00 95.81 87 GLU A CA 1
ATOM 648 C C . GLU A 1 87 ? -8.580 9.342 13.726 1.00 95.81 87 GLU A C 1
ATOM 650 O O . GLU A 1 87 ? -9.535 9.813 13.097 1.00 95.81 87 GLU A O 1
ATOM 655 N N . TRP A 1 88 ? -8.169 8.086 13.524 1.00 95.75 88 TRP A N 1
ATOM 656 C CA . TRP A 1 88 ? -8.853 7.167 12.616 1.00 95.75 88 TRP A CA 1
ATOM 657 C C . TRP A 1 88 ? -10.285 6.853 13.053 1.00 95.75 88 TRP A C 1
ATOM 659 O O . TRP A 1 88 ? -11.178 6.825 12.199 1.00 95.75 88 TRP A O 1
ATOM 669 N N . GLU A 1 89 ? -10.522 6.641 14.349 1.00 95.62 89 GLU A N 1
ATOM 670 C CA . GLU A 1 89 ? -11.872 6.465 14.890 1.00 95.62 89 GLU A CA 1
ATOM 671 C C . GLU A 1 89 ? -12.721 7.723 14.683 1.00 95.62 89 GLU A C 1
ATOM 673 O O . GLU A 1 89 ? -13.845 7.627 14.181 1.00 95.62 89 GLU A O 1
ATOM 678 N N . GLN A 1 90 ? -12.191 8.903 15.012 1.00 95.94 90 GLN A N 1
ATOM 679 C CA . GLN A 1 90 ? -12.923 10.156 14.841 1.00 95.94 90 GLN A CA 1
ATOM 680 C C . GLN A 1 90 ? -13.303 10.366 13.372 1.00 95.94 90 GLN A C 1
ATOM 682 O O . GLN A 1 90 ? -14.465 10.589 13.040 1.00 95.94 90 GLN A O 1
ATOM 687 N N . LYS A 1 91 ? -12.351 10.151 12.463 1.00 94.19 91 LYS A N 1
ATOM 688 C CA . LYS A 1 91 ? -12.580 10.217 11.018 1.00 94.19 91 LYS A CA 1
ATOM 689 C C . LYS A 1 91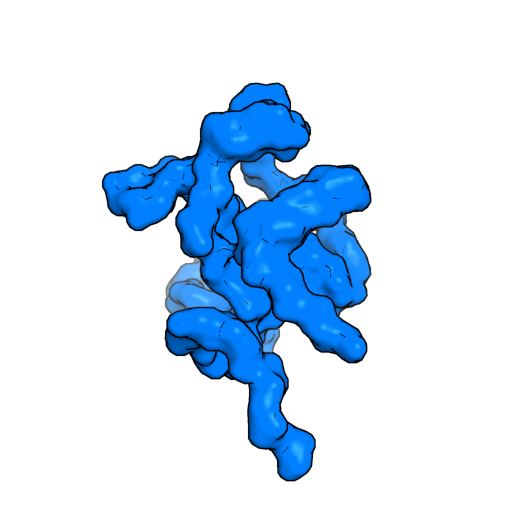 ? -13.603 9.188 10.531 1.00 94.19 91 LYS A C 1
ATOM 691 O O . LYS A 1 91 ? -14.292 9.437 9.539 1.00 94.19 91 LYS A O 1
ATOM 696 N N . ALA A 1 92 ? -13.688 8.018 11.164 1.00 94.50 92 ALA A N 1
ATOM 697 C CA . ALA A 1 92 ? -14.704 7.014 10.858 1.00 94.50 92 ALA A CA 1
ATOM 698 C C . ALA A 1 92 ? -16.106 7.475 11.262 1.00 94.50 92 ALA A C 1
ATOM 700 O O . ALA A 1 92 ? -17.035 7.337 10.462 1.00 94.50 92 ALA A O 1
ATOM 701 N N . LYS A 1 93 ? -16.232 8.091 12.443 1.00 94.38 93 LYS A N 1
ATOM 702 C CA . LYS A 1 93 ? -17.479 8.695 12.933 1.00 94.38 93 LYS A CA 1
ATOM 703 C C . LYS A 1 93 ? -17.920 9.861 12.052 1.00 94.38 93 LYS A C 1
ATOM 705 O O . LYS A 1 93 ? -19.023 9.820 11.517 1.00 94.38 93 LYS A O 1
ATOM 710 N N . ASP A 1 94 ? -17.037 10.830 11.812 1.00 95.25 94 ASP A N 1
ATOM 711 C CA . ASP A 1 94 ? -17.341 12.049 11.046 1.00 95.25 94 ASP A CA 1
ATOM 712 C C . ASP A 1 94 ? -17.832 11.742 9.630 1.00 95.25 94 ASP A C 1
ATOM 714 O O . ASP A 1 94 ? -18.729 12.392 9.097 1.00 95.25 94 ASP A O 1
ATOM 718 N N . LYS A 1 95 ? -17.226 10.735 8.995 1.00 91.62 95 LYS A N 1
ATOM 719 C CA . LYS A 1 95 ? -17.541 10.354 7.615 1.00 91.62 95 LYS A CA 1
ATOM 720 C C . LYS A 1 95 ? -18.571 9.233 7.511 1.00 91.62 95 LYS A C 1
ATOM 722 O O . LYS A 1 95 ? -18.849 8.811 6.385 1.00 91.62 95 LYS A O 1
ATOM 727 N N . GLY A 1 96 ? -19.058 8.712 8.641 1.00 93.50 96 GLY A N 1
ATOM 728 C CA . GLY A 1 96 ? -19.973 7.572 8.705 1.00 93.50 96 GLY A CA 1
ATOM 729 C C . GLY A 1 96 ? -19.458 6.327 7.977 1.00 93.50 96 GLY A C 1
ATOM 730 O O . GLY A 1 96 ? -20.250 5.591 7.393 1.00 93.50 96 GLY A O 1
ATOM 731 N N . ARG A 1 97 ? -18.134 6.116 7.929 1.00 92.44 97 ARG A N 1
ATOM 732 C CA . ARG A 1 97 ? -17.518 5.002 7.189 1.00 92.44 97 ARG A CA 1
ATOM 733 C C . ARG A 1 97 ? -16.448 4.303 8.030 1.00 92.44 97 ARG A C 1
ATOM 735 O O . ARG A 1 97 ? -15.560 4.980 8.550 1.00 92.44 97 ARG A O 1
ATOM 742 N N . PRO A 1 98 ? -16.463 2.967 8.124 1.00 94.44 98 PRO A N 1
ATOM 743 C CA . PRO A 1 98 ? -15.429 2.248 8.852 1.00 94.44 98 PRO A CA 1
ATOM 744 C C . PRO A 1 98 ? -14.068 2.355 8.153 1.00 94.44 98 PRO A C 1
ATOM 746 O O . PRO A 1 98 ? -13.965 2.623 6.951 1.00 94.44 98 PRO A O 1
ATOM 749 N N . VAL A 1 99 ? -13.010 2.131 8.923 1.00 95.81 99 VAL A N 1
ATOM 750 C CA . VAL A 1 99 ? -11.633 2.029 8.441 1.00 95.81 99 VAL A CA 1
ATOM 751 C C . VAL A 1 99 ? -11.397 0.616 7.917 1.00 95.81 99 VAL A C 1
ATOM 753 O O . VAL A 1 99 ? -11.711 -0.365 8.586 1.00 95.81 99 VAL A O 1
ATOM 756 N N . LYS A 1 100 ? -10.827 0.506 6.719 1.00 95.31 100 LYS A N 1
ATOM 757 C CA . LYS A 1 100 ? -10.309 -0.746 6.168 1.00 95.31 100 LYS A CA 1
ATOM 758 C C . LYS A 1 100 ? -8.972 -1.053 6.829 1.00 95.31 100 LYS A C 1
ATOM 760 O O . LYS A 1 100 ? -8.032 -0.268 6.705 1.00 95.31 100 LYS A O 1
ATOM 765 N N . VAL A 1 101 ? -8.895 -2.206 7.479 1.00 95.50 101 VAL A N 1
ATOM 766 C CA . VAL A 1 101 ? -7.678 -2.780 8.050 1.00 95.50 101 VAL A CA 1
ATOM 767 C C . VAL A 1 101 ? -7.191 -3.870 7.105 1.00 95.50 101 VAL A C 1
ATOM 769 O O . VAL A 1 101 ? -7.783 -4.945 7.017 1.00 95.50 101 VAL A O 1
ATOM 772 N N . ILE A 1 102 ? -6.143 -3.569 6.345 1.00 95.12 102 ILE A N 1
ATOM 773 C CA . ILE A 1 102 ? -5.596 -4.450 5.312 1.00 95.12 102 ILE A CA 1
ATOM 774 C C . ILE A 1 102 ? -4.404 -5.200 5.899 1.00 95.12 102 ILE A C 1
ATOM 776 O O . ILE A 1 102 ? -3.352 -4.602 6.124 1.00 95.12 102 ILE A O 1
ATOM 780 N N . ASN A 1 103 ? -4.563 -6.503 6.127 1.00 94.88 103 ASN A N 1
ATOM 781 C CA . ASN A 1 103 ? -3.467 -7.387 6.513 1.00 94.88 103 ASN A CA 1
ATOM 782 C C . ASN A 1 103 ? -2.767 -7.892 5.257 1.00 94.88 10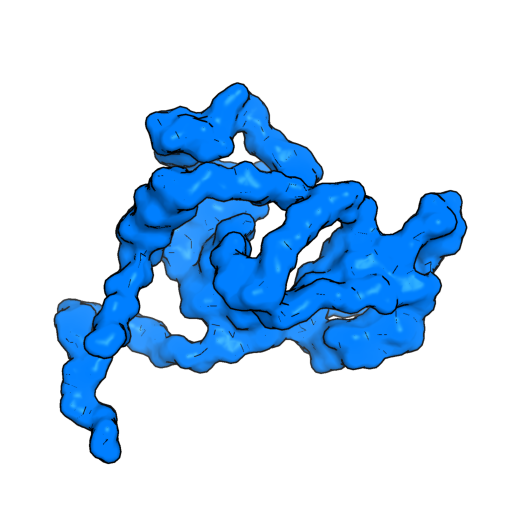3 ASN A C 1
ATOM 784 O O . ASN A 1 103 ? -3.420 -8.362 4.319 1.00 94.88 103 ASN A O 1
ATOM 788 N N . TYR A 1 104 ? -1.443 -7.817 5.244 1.00 94.50 104 TYR A N 1
ATOM 789 C CA . TYR A 1 104 ? -0.654 -8.305 4.127 1.00 94.50 104 TYR A CA 1
ATOM 790 C C . TYR A 1 104 ? 0.692 -8.865 4.575 1.00 94.50 104 TYR A C 1
ATOM 792 O O . TYR A 1 104 ? 1.278 -8.460 5.581 1.00 94.50 104 TYR A O 1
ATOM 800 N N . LEU A 1 105 ? 1.194 -9.780 3.763 1.00 93.12 105 LEU A N 1
ATOM 801 C CA . LEU A 1 105 ? 2.541 -10.312 3.823 1.00 93.12 105 LEU A CA 1
ATOM 802 C C . LEU A 1 105 ? 3.465 -9.407 3.018 1.00 93.12 105 LEU A C 1
ATOM 804 O O . LEU A 1 105 ? 3.264 -9.267 1.815 1.00 93.12 105 LEU A O 1
ATOM 808 N N . LEU A 1 106 ? 4.467 -8.789 3.644 1.00 91.38 106 LEU A N 1
ATOM 809 C CA . LEU A 1 106 ? 5.538 -8.135 2.891 1.00 91.38 106 LEU A CA 1
ATOM 810 C C . LEU A 1 106 ? 6.444 -9.214 2.290 1.00 91.38 106 LEU A C 1
ATOM 812 O O . LEU A 1 106 ? 7.130 -9.916 3.031 1.00 91.38 106 LEU A O 1
ATOM 816 N N . VAL A 1 107 ? 6.447 -9.313 0.962 1.00 89.56 107 VAL A N 1
ATOM 817 C CA . VAL A 1 107 ? 7.221 -10.312 0.217 1.00 89.56 107 VAL A CA 1
ATOM 818 C C . VAL A 1 107 ? 8.637 -9.822 -0.024 1.00 89.56 107 VAL A C 1
ATOM 820 O O . VAL A 1 107 ? 9.589 -10.519 0.302 1.00 89.56 107 VAL A O 1
ATOM 823 N N . SER A 1 108 ? 8.778 -8.620 -0.585 1.00 87.31 108 SER A N 1
ATOM 824 C CA . SER A 1 108 ? 10.084 -8.090 -0.961 1.00 87.31 108 SER A CA 1
ATOM 825 C C . SER A 1 108 ? 10.087 -6.568 -1.046 1.00 87.31 108 SER A C 1
ATOM 827 O O . SER A 1 108 ? 9.050 -5.932 -1.261 1.00 87.31 108 SER A O 1
ATOM 829 N N . TYR A 1 109 ? 11.280 -6.001 -0.897 1.00 90.31 109 TYR A N 1
ATOM 830 C CA . TYR A 1 109 ? 11.590 -4.640 -1.312 1.00 90.31 109 TYR A CA 1
ATOM 831 C C . TYR A 1 109 ? 12.268 -4.707 -2.677 1.00 90.31 109 TYR A C 1
ATOM 833 O O . TYR A 1 109 ? 13.203 -5.480 -2.856 1.00 90.31 109 TYR A O 1
ATOM 841 N N . ILE A 1 110 ? 11.791 -3.900 -3.618 1.00 90.94 110 ILE A N 1
ATOM 842 C CA . ILE A 1 110 ? 12.255 -3.915 -5.004 1.00 90.94 110 ILE A CA 1
ATOM 843 C C . ILE A 1 110 ? 13.461 -2.988 -5.120 1.00 90.94 110 ILE A C 1
ATOM 845 O O . ILE A 1 110 ? 13.336 -1.790 -4.859 1.00 90.94 110 ILE A O 1
ATOM 849 N N . GLU A 1 111 ? 14.603 -3.543 -5.520 1.00 88.81 111 GLU A N 1
ATOM 850 C CA . GLU A 1 111 ? 15.852 -2.816 -5.744 1.00 88.81 111 GLU A CA 1
ATOM 851 C C . GLU A 1 111 ? 16.450 -3.227 -7.104 1.00 88.81 111 GLU A C 1
ATOM 853 O O . GLU A 1 111 ? 16.701 -4.413 -7.299 1.00 88.81 111 GLU A O 1
ATOM 858 N N . PRO A 1 112 ? 16.673 -2.291 -8.045 1.00 91.69 112 PRO A N 1
ATOM 859 C CA . PRO A 1 112 ? 16.311 -0.877 -7.970 1.00 91.69 112 PRO A CA 1
ATOM 860 C C . PRO A 1 112 ? 14.796 -0.667 -8.040 1.00 91.69 112 PRO A C 1
ATOM 862 O O . PRO A 1 112 ? 14.105 -1.319 -8.831 1.00 91.69 112 PRO A O 1
ATOM 865 N N . ALA A 1 113 ? 14.287 0.274 -7.239 1.00 94.94 113 ALA A N 1
ATOM 866 C CA . ALA A 1 113 ? 12.869 0.637 -7.223 1.00 94.94 113 ALA A CA 1
ATOM 867 C C . ALA A 1 113 ? 12.356 1.010 -8.628 1.00 94.94 113 ALA A C 1
ATOM 869 O O . ALA A 1 113 ? 13.072 1.621 -9.424 1.00 94.94 113 ALA A O 1
ATOM 870 N N . VAL A 1 114 ? 11.097 0.678 -8.927 1.00 95.44 114 VAL A N 1
ATOM 871 C CA . VAL A 1 114 ? 10.493 0.936 -10.246 1.00 95.44 114 VAL A CA 1
ATOM 872 C C . VAL A 1 114 ? 10.051 2.395 -10.311 1.00 95.44 114 VAL A C 1
ATOM 874 O O . VAL A 1 114 ? 9.040 2.778 -9.712 1.00 95.44 114 VAL A O 1
ATOM 877 N N . SER A 1 115 ? 10.844 3.225 -10.986 1.00 95.19 115 SER A N 1
ATOM 878 C CA . SER A 1 115 ? 10.659 4.681 -11.036 1.00 95.19 115 SER A CA 1
ATOM 879 C C . SER A 1 115 ? 9.373 5.097 -11.757 1.00 95.19 115 SER A C 1
ATOM 881 O O . SER A 1 115 ? 8.847 4.371 -12.597 1.00 95.19 115 SER A O 1
ATOM 883 N N . ILE A 1 116 ? 8.874 6.306 -11.492 1.00 95.19 116 ILE A N 1
ATOM 884 C CA . ILE A 1 116 ? 7.703 6.852 -12.191 1.00 95.19 116 ILE A CA 1
ATOM 885 C C . ILE A 1 116 ? 7.859 6.886 -13.718 1.00 95.19 116 ILE A C 1
ATOM 887 O O . ILE A 1 116 ? 6.876 6.669 -14.428 1.00 95.19 116 ILE A O 1
ATOM 891 N N . ASP A 1 117 ? 9.061 7.127 -14.236 1.00 94.44 117 ASP A N 1
ATOM 892 C CA . ASP A 1 117 ? 9.299 7.174 -15.682 1.00 94.44 117 ASP A CA 1
ATOM 893 C C . ASP A 1 117 ? 9.257 5.774 -16.303 1.00 94.44 117 ASP A C 1
ATOM 895 O O . ASP A 1 117 ? 8.670 5.576 -17.372 1.00 94.44 117 ASP A O 1
ATOM 899 N N . GLU A 1 118 ? 9.759 4.773 -15.580 1.00 95.19 118 GLU A N 1
ATOM 900 C CA . GLU A 1 118 ? 9.597 3.365 -15.939 1.00 95.19 118 GLU A CA 1
ATOM 901 C C . GLU A 1 118 ? 8.114 2.958 -15.910 1.00 95.19 118 GLU A C 1
ATOM 903 O O . GLU A 1 118 ? 7.602 2.405 -16.881 1.00 95.19 118 GLU A O 1
ATOM 908 N N . LEU A 1 119 ? 7.371 3.335 -14.864 1.00 95.12 119 LEU A N 1
ATOM 909 C CA . LEU A 1 119 ? 5.936 3.042 -14.747 1.00 95.12 119 LEU A CA 1
ATOM 910 C C . LEU A 1 119 ? 5.099 3.687 -15.859 1.00 95.12 119 LEU A C 1
ATOM 912 O O . LEU A 1 119 ? 4.106 3.100 -16.302 1.00 95.12 119 LEU A O 1
ATOM 916 N N . LYS A 1 120 ? 5.476 4.886 -16.314 1.00 94.69 120 LYS A N 1
ATOM 917 C CA . LYS A 1 120 ? 4.860 5.530 -17.483 1.00 94.69 120 LYS A CA 1
ATOM 918 C C . LYS A 1 120 ? 5.165 4.760 -18.760 1.00 94.69 120 LYS A C 1
ATOM 920 O O . LYS A 1 120 ? 4.249 4.497 -19.534 1.00 94.69 120 LYS A O 1
ATOM 925 N N . THR A 1 121 ? 6.418 4.350 -18.941 1.00 94.62 121 THR A N 1
ATOM 926 C CA . THR A 1 121 ? 6.863 3.560 -20.099 1.00 94.62 121 THR A CA 1
ATOM 927 C C . THR A 1 121 ? 6.146 2.208 -20.165 1.00 94.62 121 THR A C 1
ATOM 929 O O . THR A 1 121 ? 5.669 1.812 -21.225 1.00 94.62 121 THR A O 1
ATOM 932 N N . MET A 1 122 ? 5.968 1.537 -19.023 1.00 93.31 122 MET A N 1
ATOM 933 C CA . MET A 1 122 ? 5.198 0.291 -18.908 1.00 93.31 122 MET A CA 1
ATOM 934 C C . MET A 1 122 ? 3.685 0.489 -19.104 1.00 93.31 122 MET A C 1
ATOM 936 O O . MET A 1 122 ? 2.955 -0.484 -19.272 1.00 93.31 122 MET A O 1
ATOM 940 N N . GLY A 1 123 ? 3.183 1.728 -19.049 1.00 92.44 123 GLY A N 1
ATOM 941 C CA . GLY A 1 123 ? 1.753 2.034 -19.125 1.00 92.44 123 GLY A CA 1
ATOM 942 C C . GLY A 1 123 ? 0.972 1.765 -17.833 1.00 92.44 123 GLY A C 1
ATOM 943 O O . GLY A 1 123 ? -0.263 1.794 -17.863 1.00 92.44 123 GLY A O 1
ATOM 944 N N . VAL A 1 124 ? 1.674 1.541 -16.714 1.00 92.00 124 VAL A N 1
ATOM 945 C CA . VAL A 1 124 ? 1.107 1.438 -15.357 1.00 92.00 124 VAL A CA 1
ATOM 946 C C . VAL A 1 124 ? 0.564 2.798 -14.914 1.00 92.00 124 VAL A C 1
ATOM 948 O O . VAL A 1 124 ? -0.535 2.886 -14.370 1.00 92.00 124 VAL A O 1
ATOM 951 N N . VAL A 1 125 ? 1.295 3.879 -15.209 1.00 91.62 125 VAL A N 1
ATOM 952 C CA . VAL A 1 125 ? 0.861 5.257 -14.942 1.00 91.62 125 VAL A CA 1
ATOM 953 C C . VAL A 1 125 ? 0.638 6.001 -16.258 1.00 91.62 125 VAL A C 1
ATOM 955 O O . VAL A 1 125 ? 1.576 6.298 -16.986 1.00 91.62 125 VAL A O 1
ATOM 958 N N . ARG A 1 126 ? -0.616 6.358 -16.556 1.00 83.00 126 ARG A N 1
ATOM 959 C CA . ARG A 1 126 ? -1.010 7.073 -17.787 1.00 83.00 126 ARG A CA 1
ATOM 960 C C . ARG A 1 126 ? -1.257 8.563 -17.523 1.00 83.00 126 ARG A C 1
ATOM 962 O O . ARG A 1 126 ? -2.342 9.069 -17.785 1.00 83.00 126 ARG A O 1
ATOM 969 N N . GLY A 1 127 ? -0.276 9.240 -16.922 1.00 81.44 127 GLY A N 1
ATOM 970 C CA . GLY A 1 127 ? -0.366 10.649 -16.517 1.00 81.44 127 GLY A CA 1
ATOM 971 C C . GLY A 1 127 ? 0.134 10.871 -15.091 1.00 81.44 127 GLY A C 1
ATOM 972 O O . GLY A 1 127 ? 1.300 10.608 -14.793 1.00 81.44 127 GLY A O 1
ATOM 973 N N . HIS A 1 128 ? -0.744 11.348 -14.207 1.00 78.62 128 HIS A N 1
ATOM 974 C CA . HIS A 1 128 ? -0.447 11.444 -12.777 1.00 78.62 128 HIS A CA 1
ATOM 975 C C . HIS A 1 128 ? -0.607 10.081 -12.081 1.00 78.62 128 HIS A C 1
ATOM 977 O O . HIS A 1 128 ? -1.478 9.296 -12.468 1.00 78.62 128 HIS A O 1
ATOM 983 N N . PRO A 1 129 ? 0.192 9.794 -11.034 1.00 80.25 129 PRO A N 1
ATOM 984 C CA . PRO A 1 129 ? -0.017 8.620 -10.198 1.00 80.25 129 PRO A CA 1
ATOM 985 C C . PRO A 1 129 ? -1.435 8.583 -9.624 1.00 80.25 129 PRO A C 1
ATOM 987 O O . PRO A 1 129 ? -1.995 9.611 -9.227 1.00 80.25 129 PRO A O 1
ATOM 990 N N . GLN A 1 130 ? -1.997 7.378 -9.560 1.00 80.19 130 GLN A N 1
ATOM 991 C CA . GLN A 1 130 ? -3.335 7.158 -9.025 1.00 80.19 130 GLN A CA 1
ATOM 992 C C . GLN A 1 130 ? -3.404 7.575 -7.552 1.00 80.19 130 GLN A C 1
ATOM 994 O O . GLN A 1 130 ? -2.537 7.234 -6.752 1.00 80.19 130 GLN A O 1
ATOM 999 N N . GLN A 1 131 ? -4.464 8.301 -7.193 1.00 78.56 131 GLN A N 1
ATOM 1000 C CA . GLN A 1 131 ? -4.688 8.817 -5.833 1.00 78.56 131 GLN A CA 1
ATOM 1001 C C . GLN A 1 131 ? -5.338 7.782 -4.896 1.00 78.56 131 GLN A C 1
ATOM 1003 O O . GLN A 1 131 ? -5.600 8.061 -3.728 1.00 78.56 131 GLN A O 1
ATOM 1008 N N . SER A 1 132 ? -5.647 6.587 -5.406 1.00 84.31 132 SER A N 1
ATOM 1009 C CA . SER A 1 132 ? -6.266 5.503 -4.644 1.00 84.31 132 SER A CA 1
ATOM 1010 C C . SER A 1 132 ? -5.755 4.141 -5.110 1.00 84.31 132 SER A C 1
ATOM 1012 O O . SER A 1 132 ? -5.183 4.025 -6.193 1.00 84.31 132 SER A O 1
ATOM 1014 N N . ILE A 1 133 ? -5.969 3.109 -4.287 1.00 89.00 133 ILE A N 1
ATOM 1015 C CA . ILE A 1 133 ? -5.685 1.717 -4.661 1.00 89.00 133 ILE A CA 1
ATOM 1016 C C . ILE A 1 133 ? -6.519 1.377 -5.897 1.00 89.00 133 ILE A C 1
ATOM 1018 O O . ILE A 1 133 ? -7.729 1.597 -5.893 1.00 89.00 133 ILE A O 1
ATOM 1022 N N . TYR A 1 134 ? -5.894 0.823 -6.928 1.00 90.12 134 TYR A N 1
ATOM 1023 C CA . TYR A 1 134 ? -6.559 0.464 -8.174 1.00 90.12 134 TYR A CA 1
ATOM 1024 C C . TYR A 1 134 ? -6.068 -0.892 -8.670 1.00 90.12 134 TYR A C 1
ATOM 1026 O O . TYR A 1 134 ? -5.000 -1.372 -8.288 1.00 90.12 134 TYR A O 1
ATOM 1034 N N . LYS A 1 135 ? -6.882 -1.525 -9.513 1.00 91.81 135 LYS A N 1
ATOM 1035 C CA . LYS A 1 135 ? -6.578 -2.832 -10.085 1.00 91.81 135 LYS A CA 1
ATOM 1036 C C . LYS A 1 135 ? -5.702 -2.670 -11.324 1.00 91.81 135 LYS A C 1
ATOM 1038 O O . LYS A 1 135 ? -6.039 -1.906 -12.226 1.00 91.81 135 LYS A O 1
ATOM 1043 N N . LEU A 1 136 ? -4.622 -3.441 -11.378 1.00 91.81 136 LEU A N 1
ATOM 1044 C CA . LEU A 1 136 ? -3.795 -3.603 -12.569 1.00 91.81 136 LEU A CA 1
ATOM 1045 C C . LEU A 1 136 ? -4.332 -4.736 -13.450 1.00 91.81 136 LEU A C 1
ATOM 1047 O O . LEU A 1 136 ? -4.953 -5.684 -12.958 1.00 91.81 136 LEU A O 1
ATOM 1051 N N . SER A 1 137 ? -4.101 -4.638 -14.760 1.00 92.31 137 SER A N 1
ATOM 1052 C CA . SER A 1 137 ? -4.337 -5.763 -15.667 1.00 92.31 137 SER A CA 1
ATOM 1053 C C . SER A 1 137 ? -3.339 -6.885 -15.378 1.00 92.31 137 SER A C 1
ATOM 1055 O O . SER A 1 137 ? -2.250 -6.644 -14.861 1.00 92.31 137 SER A O 1
ATOM 1057 N N . HIS A 1 138 ? -3.701 -8.116 -15.737 1.00 91.06 138 HIS A N 1
ATOM 1058 C CA . HIS A 1 138 ? -2.832 -9.276 -15.536 1.00 91.06 138 HIS A CA 1
ATOM 1059 C C . HIS A 1 138 ? -1.464 -9.116 -16.223 1.00 91.06 138 HIS A C 1
ATOM 1061 O O . HIS A 1 138 ? -0.441 -9.387 -15.607 1.00 91.06 138 HIS A O 1
ATOM 1067 N N . ASP A 1 139 ? -1.445 -8.589 -17.450 1.00 93.94 139 ASP A N 1
ATOM 1068 C CA . ASP A 1 139 ? -0.214 -8.308 -18.201 1.00 93.94 139 ASP A CA 1
ATOM 1069 C C . ASP A 1 139 ? 0.710 -7.314 -17.470 1.00 93.94 139 ASP A C 1
ATOM 1071 O O . ASP A 1 139 ? 1.902 -7.571 -17.332 1.00 93.94 139 ASP A O 1
ATOM 1075 N N . LEU A 1 140 ? 0.168 -6.228 -16.906 1.00 93.69 140 LEU A N 1
ATOM 1076 C CA . LEU A 1 140 ? 0.975 -5.274 -16.135 1.00 93.69 140 LEU A CA 1
ATOM 1077 C C . LEU A 1 140 ? 1.504 -5.879 -14.832 1.00 93.69 140 LEU A C 1
ATOM 1079 O O . LEU A 1 140 ? 2.616 -5.555 -14.420 1.00 93.69 140 LEU A O 1
ATOM 1083 N N . ILE A 1 141 ? 0.722 -6.749 -14.185 1.00 92.38 141 ILE A N 1
ATOM 1084 C CA . ILE A 1 141 ? 1.165 -7.473 -12.988 1.00 92.38 141 ILE A CA 1
ATOM 1085 C C . ILE A 1 141 ? 2.343 -8.384 -13.337 1.00 92.38 141 ILE A C 1
ATOM 1087 O O . ILE A 1 141 ? 3.351 -8.326 -12.644 1.00 92.38 141 ILE A O 1
ATOM 1091 N N . ALA A 1 142 ? 2.242 -9.175 -14.410 1.00 91.00 142 ALA A N 1
ATOM 1092 C CA . ALA A 1 142 ? 3.308 -10.081 -14.837 1.00 91.00 142 ALA A CA 1
ATOM 1093 C C . ALA A 1 142 ? 4.618 -9.324 -15.107 1.00 91.00 142 ALA A C 1
ATOM 1095 O O . ALA A 1 142 ? 5.644 -9.663 -14.525 1.00 91.00 142 ALA A O 1
ATOM 1096 N N . ARG A 1 143 ? 4.556 -8.228 -15.875 1.00 91.94 143 ARG A N 1
ATOM 1097 C CA . ARG A 1 143 ? 5.732 -7.389 -16.161 1.00 91.94 143 ARG A CA 1
ATOM 1098 C C . ARG A 1 143 ? 6.333 -6.755 -14.907 1.00 91.94 143 ARG A C 1
ATOM 1100 O O . ARG A 1 143 ? 7.545 -6.611 -14.817 1.00 91.94 143 ARG A O 1
ATOM 1107 N N . LEU A 1 144 ? 5.507 -6.342 -13.942 1.00 91.81 144 LEU A N 1
ATOM 1108 C CA . LEU A 1 144 ? 6.001 -5.782 -12.680 1.00 91.81 144 LEU A CA 1
ATOM 1109 C C . LEU A 1 144 ? 6.615 -6.843 -11.763 1.00 91.81 144 LEU A C 1
ATOM 1111 O O . LEU A 1 144 ? 7.547 -6.517 -11.039 1.00 91.81 144 LEU A O 1
ATOM 1115 N N . ILE A 1 145 ? 6.101 -8.077 -11.764 1.00 90.25 145 ILE A N 1
ATOM 1116 C CA . ILE A 1 145 ? 6.695 -9.192 -11.011 1.00 90.25 145 ILE A CA 1
ATOM 1117 C C . ILE A 1 145 ? 8.048 -9.565 -11.614 1.00 90.25 145 ILE A C 1
ATOM 1119 O O . ILE A 1 145 ? 9.021 -9.662 -10.874 1.00 90.25 145 ILE A O 1
ATOM 1123 N N . GLU A 1 146 ? 8.117 -9.699 -12.940 1.00 88.06 146 GLU A N 1
ATOM 1124 C CA . GLU A 1 146 ? 9.368 -9.930 -13.669 1.00 88.06 146 GLU A CA 1
ATOM 1125 C C . GLU A 1 146 ? 10.379 -8.815 -13.368 1.00 88.06 146 GLU A C 1
ATOM 1127 O O . GLU A 1 146 ? 11.509 -9.075 -12.972 1.00 88.06 146 GLU A O 1
ATOM 1132 N N . ARG A 1 147 ? 9.941 -7.551 -13.425 1.00 88.50 147 ARG A N 1
ATOM 1133 C CA . ARG A 1 147 ? 10.787 -6.399 -13.086 1.00 88.50 147 ARG A CA 1
ATOM 1134 C C . ARG A 1 147 ? 11.197 -6.339 -11.611 1.00 88.50 147 ARG A C 1
ATOM 1136 O O . ARG A 1 147 ? 12.237 -5.763 -11.289 1.00 88.50 147 ARG A O 1
ATOM 1143 N N . ALA A 1 148 ? 10.381 -6.871 -10.709 1.00 82.00 148 ALA A N 1
ATOM 1144 C CA . ALA A 1 148 ? 10.695 -6.936 -9.287 1.00 82.00 148 ALA A CA 1
ATOM 1145 C C . ALA A 1 148 ? 11.778 -7.979 -8.963 1.00 82.00 148 ALA A C 1
ATOM 1147 O O . ALA A 1 148 ? 12.163 -8.061 -7.797 1.00 82.00 148 ALA A O 1
ATOM 1148 N N . ASP A 1 149 ? 12.247 -8.731 -9.968 1.00 75.94 149 ASP A N 1
ATOM 1149 C CA . ASP A 1 149 ? 13.276 -9.768 -9.854 1.00 75.94 149 ASP A CA 1
ATOM 1150 C C . ASP A 1 149 ? 12.923 -10.822 -8.795 1.00 75.94 149 ASP A C 1
ATOM 1152 O O . ASP A 1 149 ? 13.726 -11.253 -7.970 1.00 75.94 149 ASP A O 1
ATOM 1156 N N . LEU A 1 150 ? 11.639 -11.187 -8.758 1.00 66.25 150 LEU A N 1
ATOM 1157 C CA . LEU A 1 150 ? 11.141 -12.221 -7.864 1.00 66.25 150 LEU A CA 1
ATOM 1158 C C . LEU A 1 150 ? 11.134 -13.550 -8.603 1.00 66.25 150 LEU A C 1
ATOM 1160 O O . LEU A 1 150 ? 10.100 -14.005 -9.093 1.00 66.25 150 LEU A O 1
ATOM 1164 N N . GLU A 1 151 ? 12.307 -14.164 -8.684 1.00 55.38 151 GLU A N 1
ATOM 1165 C CA . GLU A 1 151 ? 12.439 -15.546 -9.122 1.00 55.38 151 GLU A CA 1
ATOM 1166 C C . GLU A 1 151 ? 11.850 -16.466 -8.038 1.00 55.38 151 GLU A C 1
ATOM 1168 O O . GLU A 1 151 ? 12.442 -16.689 -6.981 1.00 55.38 151 GLU A O 1
ATOM 1173 N N . PHE A 1 152 ? 10.633 -16.965 -8.268 1.00 46.28 152 PHE A N 1
ATOM 1174 C CA . PHE A 1 152 ? 10.035 -18.024 -7.457 1.00 46.28 152 PHE A CA 1
ATOM 1175 C C . PHE A 1 152 ? 10.252 -19.365 -8.167 1.00 46.28 152 PHE A C 1
ATOM 1177 O O . PHE A 1 152 ? 9.617 -19.623 -9.190 1.00 46.28 152 PHE A O 1
ATOM 1184 N N . GLU A 1 153 ? 11.119 -20.227 -7.633 1.00 38.00 153 GLU A N 1
ATOM 1185 C CA . GLU A 1 153 ? 11.131 -21.643 -8.023 1.00 38.00 153 GLU A CA 1
ATOM 1186 C C . GLU A 1 153 ? 9.933 -22.361 -7.371 1.00 38.00 153 GLU A C 1
ATOM 1188 O O . GLU A 1 153 ? 9.672 -22.184 -6.176 1.00 38.00 153 GLU A O 1
ATOM 1193 N N . VAL A 1 154 ? 9.189 -23.139 -8.168 1.00 32.66 154 VAL A N 1
ATOM 1194 C CA . VAL A 1 154 ? 8.091 -24.023 -7.726 1.00 32.66 154 VAL A CA 1
ATOM 1195 C C . VAL A 1 154 ? 8.604 -25.448 -7.596 1.00 32.66 154 VAL A C 1
ATOM 1197 O O . VAL A 1 154 ? 9.264 -25.908 -8.555 1.00 32.66 154 VAL A O 1
#

pLDDT: mean 84.74, std 16.82, range [31.98, 96.19]

Sequence (154 aa):
MFSGASRAEGITRPGNTIRKVYLCQAQSNLGPPGSVLFFYKGVSKDPPSQAITALGILESMTLAGSKRELMQLTGGRSVYSEEELEEWEQKAKDKGRPVKVINYLLVSYIEPAVSIDELKTMGVVRGHPQQSIYKLSHDLIARLIERADLEFEV

Organism: NCBI:txid1758178